Protein AF-A0A6B3CQC7-F1 (afdb_monomer)

Structure (mmCIF, N/CA/C/O backbone):
data_AF-A0A6B3CQC7-F1
#
_entry.id   AF-A0A6B3CQC7-F1
#
loop_
_atom_site.group_PDB
_atom_site.id
_atom_site.type_symbol
_atom_site.label_atom_id
_atom_site.label_alt_id
_atom_site.label_comp_id
_atom_site.label_asym_id
_atom_site.label_entity_id
_atom_site.label_seq_id
_atom_site.pdbx_PDB_ins_code
_atom_site.Cartn_x
_atom_site.Cartn_y
_atom_site.Cartn_z
_atom_site.occupancy
_atom_site.B_iso_or_equiv
_atom_site.auth_seq_id
_atom_site.auth_comp_id
_atom_site.auth_asym_id
_atom_site.auth_atom_id
_atom_site.pdbx_PDB_model_num
ATOM 1 N N . TYR A 1 1 ? -9.882 12.020 16.903 1.00 83.44 1 TYR A N 1
ATOM 2 C CA . TYR A 1 1 ? -8.750 12.127 15.953 1.00 83.44 1 TYR A CA 1
ATOM 3 C C . TYR A 1 1 ? -8.043 10.798 15.680 1.00 83.44 1 TYR A C 1
ATOM 5 O O . TYR A 1 1 ? -7.490 10.661 14.599 1.00 83.44 1 TYR A O 1
ATOM 13 N N . GLU A 1 2 ? -8.058 9.819 16.590 1.00 93.38 2 GLU A N 1
ATOM 14 C CA . GLU A 1 2 ? -7.352 8.532 16.411 1.00 93.38 2 GLU A CA 1
ATOM 15 C C . GLU A 1 2 ? -7.831 7.731 15.195 1.00 93.38 2 GLU A C 1
ATOM 17 O O . GLU A 1 2 ? -7.010 7.290 14.398 1.00 93.38 2 GLU A O 1
ATOM 22 N N . LEU A 1 3 ? -9.149 7.624 14.988 1.00 96.12 3 LEU A N 1
ATOM 23 C CA . LEU A 1 3 ? -9.691 6.929 13.817 1.00 96.12 3 LEU A CA 1
ATOM 24 C C . LEU A 1 3 ? -9.252 7.587 12.503 1.00 96.12 3 LEU A C 1
ATOM 26 O O . LEU A 1 3 ? -8.833 6.896 11.585 1.00 96.12 3 LEU A O 1
ATOM 30 N N . TRP A 1 4 ? -9.253 8.923 12.435 1.00 95.81 4 TRP A N 1
ATOM 31 C CA . TRP A 1 4 ? -8.723 9.645 11.275 1.00 95.81 4 TRP A CA 1
ATOM 32 C C . TRP A 1 4 ? -7.237 9.349 11.040 1.00 95.81 4 TRP A C 1
ATOM 34 O O . TRP A 1 4 ? -6.837 9.104 9.909 1.00 95.81 4 TRP A O 1
ATOM 44 N N . ASN A 1 5 ? -6.425 9.327 12.102 1.00 93.75 5 ASN A N 1
ATOM 45 C CA . ASN A 1 5 ? -4.998 9.001 12.025 1.00 93.75 5 ASN A CA 1
ATOM 46 C C . ASN A 1 5 ? -4.761 7.616 11.392 1.00 93.75 5 ASN A C 1
ATOM 48 O O . ASN A 1 5 ? -3.844 7.452 10.586 1.00 93.75 5 ASN A O 1
ATOM 52 N N . ALA A 1 6 ? -5.602 6.639 11.735 1.00 95.38 6 ALA A N 1
ATOM 53 C CA . ALA A 1 6 ? -5.528 5.282 11.208 1.00 95.38 6 ALA A CA 1
ATOM 54 C C . ALA A 1 6 ? -6.064 5.174 9.767 1.00 95.38 6 ALA A C 1
ATOM 56 O O . ALA A 1 6 ? -5.391 4.626 8.898 1.00 95.38 6 ALA A O 1
ATOM 57 N N . VAL A 1 7 ? -7.235 5.753 9.478 1.00 96.38 7 VAL A N 1
ATOM 58 C CA . VAL A 1 7 ? -7.852 5.739 8.136 1.00 96.38 7 VAL A CA 1
ATOM 59 C C . VAL A 1 7 ? -7.004 6.502 7.117 1.00 96.38 7 VAL A C 1
ATOM 61 O O . VAL A 1 7 ? -6.815 6.053 5.990 1.00 96.38 7 VAL A O 1
ATOM 64 N N . ASN A 1 8 ? -6.433 7.644 7.501 1.00 94.44 8 ASN A N 1
ATOM 65 C CA . ASN A 1 8 ? -5.569 8.413 6.610 1.00 94.44 8 ASN A CA 1
ATOM 66 C C . ASN A 1 8 ? -4.344 7.600 6.157 1.00 94.44 8 ASN A C 1
ATOM 68 O O . ASN A 1 8 ? -3.939 7.704 5.003 1.00 94.44 8 ASN A O 1
ATOM 72 N N . ARG A 1 9 ? -3.802 6.733 7.020 1.00 92.38 9 ARG A N 1
ATOM 73 C CA . ARG A 1 9 ? -2.684 5.849 6.669 1.00 92.38 9 ARG A CA 1
ATOM 74 C C . ARG A 1 9 ? -3.057 4.817 5.616 1.00 92.38 9 ARG A C 1
ATOM 76 O O . ARG A 1 9 ? -2.268 4.584 4.709 1.00 92.38 9 ARG A O 1
ATOM 83 N N . THR A 1 10 ? -4.240 4.220 5.693 1.00 94.12 10 THR A N 1
ATOM 84 C CA . THR A 1 10 ? -4.652 3.235 4.683 1.00 94.12 10 THR A CA 1
ATOM 85 C C . THR A 1 10 ? -4.869 3.895 3.324 1.00 94.12 10 THR A C 1
ATOM 87 O O . THR A 1 10 ? -4.447 3.349 2.305 1.00 94.12 10 THR A O 1
ATOM 90 N N . TRP A 1 11 ? -5.400 5.123 3.308 1.00 94.12 11 TRP A N 1
ATOM 91 C CA . TRP A 1 11 ? -5.458 5.953 2.102 1.00 94.12 11 TRP A CA 1
ATOM 92 C C . TRP A 1 11 ? -4.063 6.309 1.552 1.00 94.12 11 TRP A C 1
ATOM 94 O O . TRP A 1 11 ? -3.823 6.174 0.350 1.00 94.12 11 TRP A O 1
ATOM 104 N N . MET A 1 12 ? -3.124 6.719 2.413 1.00 92.62 12 MET A N 1
ATOM 105 C CA . MET A 1 12 ? -1.746 7.021 2.007 1.00 92.62 12 MET A CA 1
ATOM 106 C C . MET A 1 12 ? -1.049 5.796 1.407 1.00 92.62 12 MET A C 1
ATOM 108 O O . MET A 1 12 ? -0.445 5.914 0.345 1.00 92.62 12 MET A O 1
ATOM 112 N N . LEU A 1 13 ? -1.169 4.625 2.044 1.00 92.44 13 LEU A N 1
ATOM 113 C CA . LEU A 1 13 ? -0.640 3.367 1.512 1.00 92.44 13 LEU A CA 1
ATOM 114 C C . LEU A 1 13 ? -1.240 3.060 0.139 1.00 92.44 13 LEU A C 1
ATOM 116 O O . LEU A 1 13 ? -0.499 2.734 -0.780 1.00 92.44 13 LEU A O 1
ATOM 120 N N . GLY A 1 14 ? -2.551 3.252 -0.033 1.00 93.12 14 GLY A N 1
ATOM 121 C CA . GLY A 1 14 ? -3.199 3.092 -1.335 1.00 93.12 14 GLY A CA 1
ATOM 122 C C . GLY A 1 14 ? -2.627 4.017 -2.402 1.00 93.12 14 GLY A C 1
ATOM 123 O O . GLY A 1 14 ? -2.335 3.571 -3.506 1.00 93.12 14 GLY A O 1
ATOM 124 N N . THR A 1 15 ? -2.397 5.283 -2.062 1.00 92.12 15 THR A N 1
ATOM 125 C CA . THR A 1 15 ? -1.830 6.266 -2.997 1.00 92.12 15 THR A CA 1
ATOM 126 C C . THR A 1 15 ? -0.387 5.917 -3.365 1.00 92.12 15 THR A C 1
ATOM 128 O O . THR A 1 15 ? -0.031 5.899 -4.539 1.00 92.12 15 THR A O 1
ATOM 131 N N . MET A 1 16 ? 0.444 5.590 -2.372 1.00 90.06 16 MET A N 1
ATOM 132 C CA . MET A 1 16 ? 1.844 5.217 -2.586 1.00 90.06 16 MET A CA 1
ATOM 133 C C . MET A 1 16 ? 1.971 3.951 -3.440 1.00 90.06 16 MET A C 1
ATOM 135 O O . MET A 1 16 ? 2.754 3.927 -4.389 1.00 90.06 16 MET A O 1
ATOM 139 N N . SER A 1 17 ? 1.187 2.916 -3.132 1.00 90.81 17 SER A N 1
ATOM 140 C CA . SER A 1 17 ? 1.203 1.660 -3.880 1.00 90.81 17 SER A CA 1
ATOM 141 C C . SER A 1 17 ? 0.625 1.814 -5.287 1.00 90.81 17 SER A C 1
ATOM 143 O O . SER A 1 17 ? 1.197 1.270 -6.226 1.00 90.81 17 SER A O 1
ATOM 145 N N . GLY A 1 18 ? -0.440 2.602 -5.459 1.00 92.00 18 GLY A N 1
ATOM 146 C CA . GLY A 1 18 ? -0.989 2.92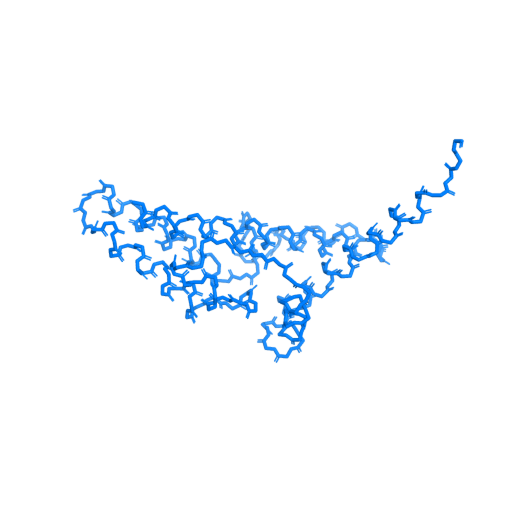0 -6.779 1.00 92.00 18 GLY A CA 1
ATOM 147 C C . GLY A 1 18 ? 0.029 3.620 -7.674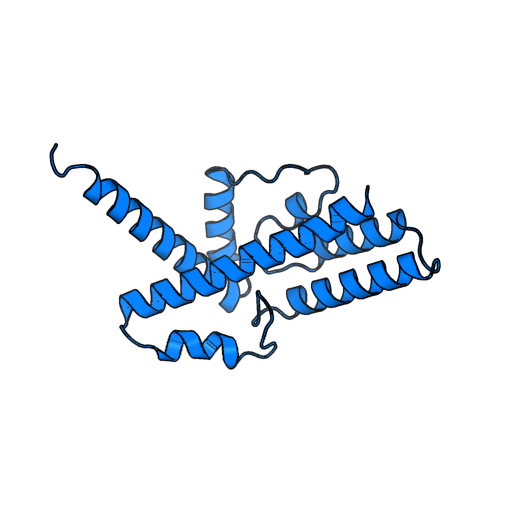 1.00 92.00 18 GLY A C 1
ATOM 148 O O . GLY A 1 18 ? 0.251 3.189 -8.804 1.00 92.00 18 GLY A O 1
ATOM 149 N N . ASN A 1 19 ? 0.719 4.635 -7.144 1.00 91.50 19 ASN A N 1
ATOM 150 C CA . ASN A 1 19 ? 1.780 5.325 -7.878 1.00 91.50 19 ASN A CA 1
ATOM 151 C C . ASN A 1 19 ? 2.894 4.355 -8.286 1.00 91.50 19 ASN A C 1
ATOM 153 O O . ASN A 1 19 ? 3.296 4.342 -9.441 1.00 91.50 19 ASN A O 1
ATOM 157 N N . MET A 1 20 ? 3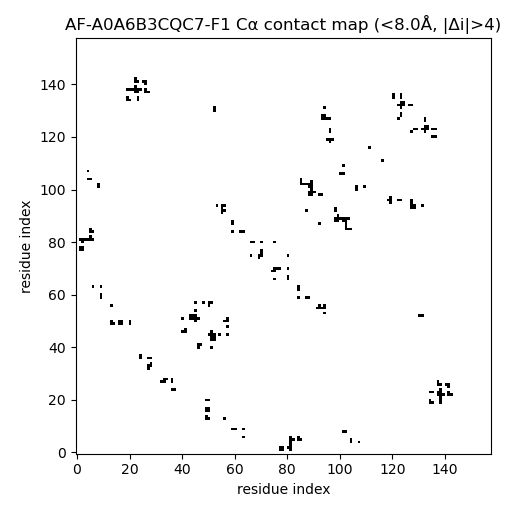.340 3.487 -7.375 1.00 90.62 20 MET A N 1
ATOM 158 C CA . MET A 1 20 ? 4.342 2.463 -7.683 1.00 90.62 20 MET A CA 1
ATOM 159 C C . MET A 1 20 ? 3.909 1.539 -8.831 1.00 90.62 20 MET A C 1
ATOM 161 O O . MET A 1 20 ? 4.724 1.227 -9.694 1.00 90.62 20 MET A O 1
ATOM 165 N N . MET A 1 21 ? 2.645 1.106 -8.865 1.00 92.38 21 MET A N 1
ATOM 166 C CA . MET A 1 21 ? 2.147 0.244 -9.943 1.00 92.38 21 MET A CA 1
ATOM 167 C C . MET A 1 21 ? 2.153 0.952 -11.302 1.00 92.38 21 MET A C 1
ATOM 169 O O . MET A 1 21 ? 2.494 0.335 -12.312 1.00 92.38 21 MET A O 1
ATOM 173 N N . VAL A 1 22 ? 1.807 2.241 -11.328 1.00 92.50 22 VAL A N 1
ATOM 174 C CA . VAL A 1 22 ? 1.836 3.054 -12.553 1.00 92.50 22 VAL A CA 1
ATOM 175 C C . VAL A 1 22 ? 3.272 3.302 -13.013 1.00 92.50 22 VAL A C 1
ATOM 177 O O . VAL A 1 22 ? 3.565 3.102 -14.189 1.00 92.50 22 VAL A O 1
ATOM 180 N N . GLU A 1 23 ? 4.174 3.669 -12.102 1.00 94.00 23 GLU A N 1
ATOM 181 C CA . GLU A 1 23 ? 5.593 3.901 -12.407 1.00 94.00 23 GLU A CA 1
ATOM 182 C C . GLU A 1 23 ? 6.289 2.631 -12.914 1.00 94.00 23 GLU A C 1
ATOM 184 O O . GLU A 1 23 ? 7.063 2.682 -13.868 1.00 94.00 23 GLU A O 1
ATOM 189 N N . ASP A 1 24 ? 5.979 1.464 -12.341 1.00 94.50 24 ASP A N 1
ATOM 190 C CA . ASP A 1 24 ? 6.452 0.186 -12.875 1.00 94.50 24 ASP A CA 1
ATOM 191 C C . ASP A 1 24 ? 5.934 -0.072 -14.297 1.00 94.50 24 ASP A C 1
ATOM 193 O O . ASP A 1 24 ? 6.711 -0.454 -15.173 1.00 94.50 24 ASP A O 1
ATOM 197 N N . ALA A 1 25 ? 4.630 0.099 -14.537 1.00 93.94 25 ALA A N 1
ATOM 198 C CA . ALA A 1 25 ? 4.055 -0.131 -15.858 1.00 93.94 25 ALA A CA 1
ATOM 199 C C . ALA A 1 25 ? 4.665 0.818 -16.895 1.00 93.94 25 ALA A C 1
ATOM 201 O O . ALA A 1 25 ? 5.025 0.383 -17.988 1.00 93.94 25 ALA A O 1
ATOM 202 N N . TYR A 1 26 ? 4.857 2.083 -16.521 1.00 94.56 26 TYR A N 1
ATOM 203 C CA . TYR A 1 26 ? 5.508 3.076 -17.360 1.00 94.56 26 TYR A CA 1
ATOM 204 C C . TYR A 1 26 ? 6.969 2.717 -17.654 1.00 94.56 26 TYR A C 1
ATOM 206 O O . TYR A 1 26 ? 7.373 2.751 -18.813 1.00 94.56 26 TYR A O 1
ATOM 214 N N . TYR A 1 27 ? 7.738 2.290 -16.647 1.00 95.56 27 TYR A N 1
ATOM 215 C CA . TYR A 1 27 ? 9.115 1.828 -16.840 1.00 95.56 27 TYR A CA 1
ATOM 216 C C . TYR A 1 27 ? 9.192 0.618 -17.785 1.00 95.56 27 TYR A C 1
ATOM 218 O O . TYR A 1 27 ? 9.977 0.603 -18.732 1.00 95.56 27 TYR A O 1
ATOM 226 N N . ARG A 1 28 ? 8.343 -0.398 -17.585 1.00 95.19 28 ARG A N 1
ATOM 227 C CA . ARG A 1 28 ? 8.305 -1.571 -18.476 1.00 95.19 28 ARG A CA 1
ATOM 228 C C . ARG A 1 28 ? 7.915 -1.181 -19.901 1.00 95.19 28 ARG A C 1
ATOM 230 O O . ARG A 1 28 ? 8.506 -1.693 -20.852 1.00 95.19 28 ARG A O 1
ATOM 237 N N . PHE A 1 29 ? 6.969 -0.256 -20.056 1.00 95.56 29 PHE A N 1
ATOM 238 C CA . PHE A 1 29 ? 6.596 0.284 -21.359 1.00 95.56 29 PHE A CA 1
ATOM 239 C C . PHE A 1 29 ? 7.758 1.037 -22.015 1.00 95.56 29 PHE A C 1
ATOM 241 O O . PHE A 1 29 ? 8.023 0.811 -23.191 1.00 95.56 29 PHE A O 1
ATOM 248 N N . SER A 1 30 ? 8.495 1.881 -21.285 1.00 93.88 30 SER A N 1
ATOM 249 C CA . SER A 1 30 ? 9.623 2.624 -21.864 1.00 93.88 30 SER A CA 1
ATOM 250 C C . SER A 1 30 ? 10.754 1.715 -22.347 1.00 93.88 30 SER A C 1
ATOM 252 O O . SER A 1 30 ? 11.405 2.036 -23.336 1.00 93.88 30 SER A O 1
ATOM 254 N N . GLU A 1 31 ? 10.959 0.571 -21.688 1.00 94.69 31 GLU A N 1
ATOM 255 C CA . GLU A 1 31 ? 11.993 -0.401 -22.067 1.00 94.69 31 GLU A CA 1
ATOM 256 C C . GLU A 1 31 ? 11.588 -1.283 -23.261 1.00 94.69 31 GLU A C 1
ATOM 258 O O . GLU A 1 31 ? 12.447 -1.746 -24.009 1.00 94.69 31 GLU A O 1
ATOM 263 N N . THR A 1 32 ? 10.290 -1.552 -23.440 1.00 95.62 32 THR A N 1
ATOM 264 C CA . THR A 1 32 ? 9.799 -2.571 -24.393 1.00 95.62 32 THR A CA 1
ATOM 265 C C . THR A 1 32 ? 8.974 -2.011 -25.550 1.00 95.62 32 THR A C 1
ATOM 267 O O . THR A 1 32 ? 8.900 -2.636 -26.606 1.00 95.62 32 THR A O 1
ATOM 270 N N . GLY A 1 33 ? 8.333 -0.857 -25.361 1.00 95.62 33 GLY A N 1
ATOM 271 C CA . GLY A 1 33 ? 7.303 -0.316 -26.248 1.00 95.62 33 GLY A CA 1
ATOM 272 C C . GLY A 1 33 ? 5.992 -1.114 -26.262 1.00 95.62 33 GLY A C 1
ATOM 273 O O . GLY A 1 33 ? 5.137 -0.831 -27.099 1.00 95.62 33 GLY A O 1
ATOM 274 N N . ASP A 1 34 ? 5.825 -2.106 -25.379 1.00 95.69 34 ASP A N 1
ATOM 275 C CA . ASP A 1 34 ? 4.678 -3.018 -25.384 1.00 95.69 34 ASP A CA 1
ATOM 276 C C . ASP A 1 34 ? 3.509 -2.469 -24.544 1.00 95.69 34 ASP A C 1
ATOM 278 O O . ASP A 1 34 ? 3.626 -2.390 -23.318 1.00 95.69 34 ASP A O 1
ATOM 282 N N . PRO A 1 35 ? 2.365 -2.100 -25.151 1.00 93.25 35 PRO A N 1
ATOM 283 C CA . PRO A 1 35 ? 1.217 -1.587 -24.410 1.00 93.25 35 PRO A CA 1
ATOM 284 C C . PRO A 1 35 ? 0.509 -2.647 -23.549 1.00 93.25 35 PRO A C 1
ATOM 286 O O . PRO A 1 35 ? -0.266 -2.270 -22.668 1.00 93.25 35 PRO A O 1
ATOM 289 N N . GLU A 1 36 ? 0.759 -3.949 -23.744 1.00 92.88 36 GLU A N 1
ATOM 290 C CA . GLU A 1 36 ? 0.127 -5.000 -22.929 1.00 92.88 36 GLU A CA 1
ATOM 291 C C . GLU A 1 36 ? 0.481 -4.878 -21.438 1.00 92.88 36 GLU A C 1
ATOM 293 O O . GLU A 1 36 ? -0.309 -5.288 -20.587 1.00 92.88 36 GLU A O 1
ATOM 298 N N . VAL A 1 37 ? 1.603 -4.233 -21.088 1.00 91.75 37 VAL A N 1
ATOM 299 C CA . VAL A 1 37 ? 2.030 -4.037 -19.689 1.00 91.75 37 VAL A CA 1
ATOM 300 C C . VAL A 1 37 ? 1.019 -3.264 -18.835 1.00 91.75 37 VAL A C 1
ATOM 302 O O . VAL A 1 37 ? 1.044 -3.399 -17.607 1.00 91.75 37 VAL A O 1
ATOM 305 N N . PHE A 1 38 ? 0.145 -2.463 -19.460 1.00 90.19 38 PHE A N 1
ATOM 306 C CA . PHE A 1 38 ? -0.933 -1.734 -18.786 1.00 90.19 38 PHE A CA 1
ATOM 307 C C . PHE A 1 38 ? -2.141 -2.631 -18.494 1.00 90.19 38 PHE A C 1
ATOM 309 O O . PHE A 1 38 ? -2.785 -2.473 -17.457 1.00 90.19 38 PHE A O 1
ATOM 316 N N . LEU A 1 39 ? -2.409 -3.618 -19.353 1.00 88.44 39 LEU A N 1
ATOM 317 C CA . LEU A 1 39 ? -3.514 -4.562 -19.170 1.00 88.44 39 LEU A CA 1
ATOM 318 C C . LEU A 1 39 ? -3.250 -5.551 -18.030 1.00 88.44 39 LEU A C 1
ATOM 320 O O . LEU A 1 39 ? -4.196 -6.090 -17.458 1.00 88.44 39 LEU A O 1
ATOM 324 N N . ASP A 1 40 ? -1.989 -5.758 -17.642 1.00 84.38 40 ASP A N 1
ATOM 325 C CA . ASP A 1 40 ? -1.632 -6.575 -16.474 1.00 84.38 40 ASP A CA 1
ATOM 326 C C . ASP A 1 40 ? -2.348 -6.117 -15.193 1.00 84.38 40 ASP A C 1
ATOM 328 O O . ASP A 1 40 ? -2.750 -6.947 -14.377 1.00 84.38 40 ASP A O 1
ATOM 332 N N . ALA A 1 41 ? -2.528 -4.802 -15.013 1.00 77.75 41 ALA A N 1
ATOM 333 C CA . ALA A 1 41 ? -3.210 -4.247 -13.843 1.00 77.75 41 ALA A CA 1
ATOM 334 C C . ALA A 1 41 ? -4.722 -4.531 -13.853 1.00 77.75 41 ALA A C 1
ATOM 336 O O . ALA A 1 41 ? -5.338 -4.634 -12.793 1.00 77.75 41 ALA A O 1
ATOM 337 N N . GLU A 1 42 ? -5.316 -4.689 -15.037 1.00 83.12 42 GLU A N 1
ATOM 338 C CA . GLU A 1 42 ? -6.734 -5.021 -15.210 1.00 83.12 42 GLU A CA 1
ATOM 339 C C . GLU A 1 42 ? -6.999 -6.527 -15.079 1.00 83.12 42 GLU A C 1
ATOM 341 O O . GLU A 1 42 ? -8.097 -6.936 -14.704 1.00 83.12 42 GLU A O 1
ATOM 346 N N . ARG A 1 43 ? -5.993 -7.359 -15.376 1.00 86.19 43 ARG A N 1
ATOM 347 C CA . ARG A 1 43 ? -6.086 -8.829 -15.376 1.00 86.19 43 ARG A CA 1
ATOM 348 C C . ARG A 1 43 ? -5.760 -9.476 -14.025 1.00 86.19 43 ARG A C 1
ATOM 350 O O . ARG A 1 43 ? -5.839 -10.699 -13.916 1.00 86.19 43 ARG A O 1
ATOM 357 N N . SER A 1 44 ? -5.364 -8.706 -13.013 1.00 80.94 44 SER A N 1
ATOM 358 C CA . SER A 1 44 ? -4.984 -9.268 -11.713 1.00 80.94 44 SER A CA 1
ATOM 359 C C . SER A 1 44 ? -6.202 -9.717 -10.885 1.00 80.94 44 SER A C 1
ATOM 361 O O . SER A 1 44 ? -7.353 -9.459 -11.233 1.00 80.94 44 SER A O 1
ATOM 363 N N . GLY A 1 45 ? -5.951 -10.382 -9.750 1.00 79.81 45 GLY A N 1
ATOM 364 C CA . GLY A 1 45 ? -7.008 -10.923 -8.885 1.00 79.81 45 GLY A CA 1
ATOM 365 C C . GLY A 1 45 ? -7.937 -9.881 -8.249 1.00 79.81 45 GLY A C 1
ATOM 366 O O . GLY A 1 45 ? -9.015 -10.241 -7.786 1.00 79.81 45 GLY A O 1
ATOM 367 N N . ASN A 1 46 ? -7.552 -8.600 -8.241 1.00 87.44 46 ASN A N 1
ATOM 368 C CA . ASN A 1 46 ? -8.278 -7.530 -7.554 1.00 87.44 46 ASN A CA 1
ATOM 369 C C . ASN A 1 46 ? -8.396 -6.260 -8.421 1.00 87.44 46 ASN A C 1
ATOM 371 O O . ASN A 1 46 ? -7.815 -5.223 -8.076 1.00 87.44 46 ASN A O 1
ATOM 375 N N . PRO A 1 47 ? -9.131 -6.309 -9.548 1.00 85.81 47 PRO A N 1
ATOM 376 C CA . PRO A 1 47 ? -9.250 -5.176 -10.461 1.00 85.81 47 PRO A CA 1
ATOM 377 C C . PRO A 1 47 ? -9.870 -3.956 -9.764 1.00 85.81 47 PRO A C 1
ATOM 379 O O . PRO A 1 47 ? -10.810 -4.073 -8.977 1.00 85.81 47 PRO A O 1
ATOM 382 N N . GLY A 1 48 ? -9.324 -2.771 -10.043 1.00 84.81 48 GLY A N 1
ATOM 383 C CA . GLY A 1 48 ? -9.732 -1.508 -9.413 1.00 84.81 48 GLY A CA 1
ATOM 384 C C . GLY A 1 48 ? -9.084 -1.222 -8.051 1.00 84.81 48 GLY A C 1
ATOM 385 O O . GLY A 1 48 ? -9.251 -0.124 -7.521 1.00 84.81 48 GLY A O 1
ATOM 386 N N . SER A 1 49 ? -8.316 -2.161 -7.489 1.00 90.38 49 SER A N 1
ATOM 387 C CA . SER A 1 49 ? -7.471 -1.896 -6.321 1.00 90.38 49 SER A CA 1
ATOM 388 C C . SER A 1 49 ? -6.227 -1.083 -6.718 1.00 90.38 49 SER A C 1
ATOM 390 O O . SER A 1 49 ? -5.587 -1.415 -7.715 1.00 90.38 49 SER A O 1
ATOM 392 N N . PRO A 1 50 ? -5.809 -0.078 -5.922 1.00 90.44 50 PRO A N 1
ATOM 393 C CA . PRO A 1 50 ? -4.511 0.583 -6.081 1.00 90.44 50 PRO A CA 1
ATOM 394 C C . PRO A 1 50 ? -3.310 -0.370 -6.049 1.00 90.44 50 PRO A C 1
ATOM 396 O O . PRO A 1 50 ? -2.282 -0.090 -6.656 1.00 90.44 50 PRO A O 1
ATOM 399 N N . LEU A 1 51 ? -3.430 -1.502 -5.352 1.00 91.69 51 LEU A N 1
ATOM 400 C CA . LEU A 1 51 ? -2.422 -2.557 -5.349 1.00 91.69 51 LEU A CA 1
ATOM 401 C C . LEU A 1 51 ? -3.096 -3.893 -5.663 1.00 91.69 51 LEU A C 1
ATOM 403 O O . LEU A 1 51 ? -3.454 -4.648 -4.755 1.00 91.69 51 LEU A O 1
ATOM 407 N N . PRO A 1 52 ? -3.327 -4.189 -6.948 1.00 89.69 52 PRO A N 1
ATOM 408 C CA . PRO A 1 52 ? -4.257 -5.237 -7.344 1.00 89.69 52 PRO A CA 1
ATOM 409 C C . PRO A 1 52 ? -3.613 -6.640 -7.297 1.00 89.69 52 PRO A C 1
ATOM 411 O O . PRO A 1 52 ? -4.287 -7.648 -7.503 1.00 89.69 52 PRO A O 1
ATOM 414 N N . ILE A 1 53 ? -2.319 -6.705 -6.963 1.00 90.19 53 ILE A N 1
ATOM 415 C CA . ILE A 1 53 ? -1.527 -7.923 -6.728 1.00 90.19 53 ILE A CA 1
ATOM 416 C C .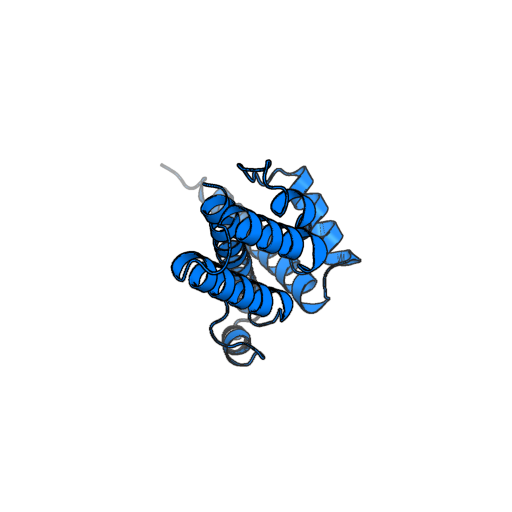 ILE A 1 53 ? -1.342 -8.258 -5.233 1.00 90.19 53 ILE A C 1
ATOM 418 O O . ILE A 1 53 ? -0.722 -9.266 -4.914 1.00 90.19 53 ILE A O 1
ATOM 422 N N . SER A 1 54 ? -1.862 -7.441 -4.302 1.00 91.94 54 SER A N 1
ATOM 423 C CA . SER A 1 54 ? -1.750 -7.699 -2.854 1.00 91.94 54 SER A CA 1
ATOM 424 C C . SER A 1 54 ? -3.104 -7.983 -2.206 1.00 91.94 54 SER A C 1
ATOM 426 O O . SER A 1 54 ? -3.935 -7.093 -2.012 1.00 91.94 54 SER A O 1
ATOM 428 N N . GLU A 1 55 ? -3.281 -9.227 -1.765 1.00 92.12 55 GLU A N 1
ATOM 429 C CA . GLU A 1 55 ? -4.421 -9.648 -0.942 1.00 92.12 55 GLU A CA 1
ATOM 430 C C . GLU A 1 55 ? -4.433 -8.972 0.438 1.00 92.12 55 GLU A C 1
ATOM 432 O O . GLU A 1 55 ? -5.496 -8.746 1.023 1.00 92.12 55 GLU A O 1
ATOM 437 N N . SER A 1 56 ? -3.257 -8.657 0.993 1.00 93.19 56 SER A N 1
ATOM 438 C CA . SER A 1 56 ? -3.153 -7.932 2.267 1.00 93.19 56 SER A CA 1
ATOM 439 C C . SER A 1 56 ? -3.710 -6.513 2.130 1.00 93.19 56 SER A C 1
ATOM 441 O O . SER A 1 56 ? -4.525 -6.076 2.946 1.00 93.19 56 SER A O 1
ATOM 443 N N . PHE A 1 57 ? -3.379 -5.816 1.038 1.00 94.38 57 PHE A N 1
ATOM 444 C CA . PHE A 1 57 ? -3.897 -4.475 0.778 1.00 94.38 57 PHE A CA 1
ATOM 445 C C . PHE A 1 57 ? -5.430 -4.451 0.659 1.00 94.38 57 PHE A C 1
ATOM 447 O O . PHE A 1 57 ? -6.101 -3.618 1.275 1.00 94.38 57 PHE A O 1
ATOM 454 N N . VAL A 1 58 ? -6.008 -5.394 -0.089 1.00 94.19 58 VAL A N 1
ATOM 455 C CA . VAL A 1 58 ? -7.466 -5.481 -0.274 1.00 94.19 58 VAL A CA 1
ATOM 456 C C . VAL A 1 58 ? -8.177 -5.770 1.048 1.00 94.19 58 VAL A C 1
ATOM 458 O O . VAL A 1 58 ? -9.181 -5.126 1.377 1.00 94.19 58 VAL A O 1
ATOM 461 N N . ARG A 1 59 ? -7.626 -6.680 1.859 1.00 95.62 59 ARG A N 1
ATOM 462 C CA . ARG A 1 59 ? -8.144 -6.973 3.201 1.00 95.62 59 ARG A CA 1
ATOM 463 C C . ARG A 1 59 ? -8.029 -5.775 4.145 1.00 95.62 59 ARG A C 1
ATOM 465 O O . ARG A 1 59 ? -8.994 -5.505 4.857 1.00 95.62 59 ARG A O 1
ATOM 472 N N . MET A 1 60 ? -6.934 -5.013 4.101 1.00 96.31 60 MET A N 1
ATOM 473 C CA . MET A 1 60 ? -6.778 -3.764 4.860 1.00 96.31 60 MET A CA 1
ATOM 474 C C . MET A 1 60 ? -7.877 -2.749 4.515 1.00 96.31 60 MET A C 1
ATOM 476 O O . MET A 1 60 ? -8.479 -2.152 5.413 1.00 96.31 60 MET A O 1
ATOM 480 N N . GLY A 1 61 ? -8.159 -2.560 3.221 1.00 95.88 61 GLY A N 1
ATOM 481 C CA . GLY A 1 61 ? -9.206 -1.651 2.752 1.00 95.88 61 GLY A CA 1
ATOM 482 C C . GLY A 1 61 ? -10.591 -2.061 3.254 1.00 95.88 61 GLY A C 1
ATOM 483 O O . GLY A 1 61 ? -11.322 -1.240 3.815 1.00 95.88 61 GLY A O 1
ATOM 484 N N . LYS A 1 62 ? -10.925 -3.352 3.134 1.00 96.75 62 LYS A N 1
ATOM 485 C CA . LYS A 1 62 ? -12.183 -3.912 3.645 1.00 96.75 62 LYS A CA 1
ATOM 486 C C . LYS A 1 62 ? -12.310 -3.760 5.164 1.00 96.75 62 LYS A C 1
ATOM 488 O O . LYS A 1 62 ? -13.327 -3.246 5.620 1.00 96.75 62 LYS A O 1
ATOM 493 N N . LEU A 1 63 ? -11.275 -4.137 5.918 1.00 98.25 63 LEU A N 1
ATOM 494 C CA . LEU A 1 63 ? -11.224 -4.004 7.377 1.00 98.25 63 LEU A CA 1
ATOM 495 C C . LEU A 1 63 ? -11.461 -2.556 7.816 1.00 98.25 63 LEU A C 1
ATOM 497 O O . LEU A 1 63 ? -12.257 -2.295 8.713 1.00 98.25 63 LEU A O 1
ATOM 501 N N . THR A 1 64 ? -10.774 -1.612 7.174 1.00 98.06 64 THR A N 1
ATOM 502 C CA . THR A 1 64 ? -10.889 -0.187 7.503 1.00 98.06 64 THR A CA 1
ATOM 503 C C . THR A 1 64 ? 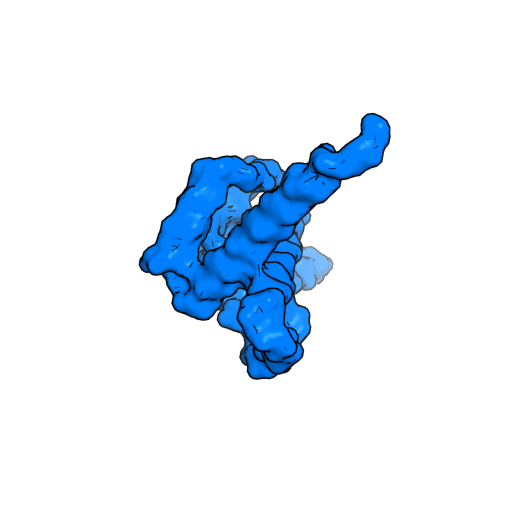-12.313 0.312 7.289 1.00 98.06 64 THR A C 1
ATOM 505 O O . THR A 1 64 ? -12.870 0.950 8.179 1.00 98.06 64 THR A O 1
ATOM 508 N N . ARG A 1 65 ? -12.919 -0.016 6.139 1.00 98.12 65 ARG A N 1
ATOM 509 C CA . ARG A 1 65 ? -14.307 0.350 5.829 1.00 98.12 65 ARG A CA 1
ATOM 510 C C . ARG A 1 65 ? -15.278 -0.210 6.870 1.00 98.12 65 ARG A C 1
ATOM 512 O O . ARG A 1 65 ? -16.069 0.545 7.421 1.00 98.12 65 ARG A O 1
ATOM 519 N N . GLU A 1 66 ? -15.180 -1.503 7.172 1.00 98.62 66 GLU A N 1
ATOM 520 C CA . GLU A 1 66 ? -16.069 -2.174 8.131 1.00 98.62 66 GLU A CA 1
ATOM 521 C C . GLU A 1 66 ? -15.940 -1.594 9.545 1.00 98.62 66 GLU A C 1
ATOM 523 O O . GLU A 1 66 ? -16.934 -1.443 10.251 1.00 98.62 66 GLU A O 1
ATOM 528 N N . LEU A 1 67 ? -14.730 -1.208 9.961 1.00 98.62 67 LEU A N 1
ATOM 529 C CA . LEU A 1 67 ? -14.515 -0.545 11.246 1.00 98.62 67 LEU A CA 1
ATOM 530 C C . LEU A 1 67 ? -15.085 0.878 11.275 1.00 98.62 67 LEU A C 1
ATOM 532 O O . LEU A 1 67 ? -15.625 1.283 12.303 1.00 98.62 67 LEU A O 1
ATOM 536 N N . CYS A 1 68 ? -15.002 1.628 10.174 1.00 98.50 68 CYS A N 1
ATOM 537 C CA . CYS A 1 68 ? -15.656 2.932 10.066 1.00 98.50 68 CYS A CA 1
ATOM 538 C C . CYS A 1 68 ? -17.183 2.808 10.164 1.00 98.50 68 CYS A C 1
ATOM 540 O O . CYS A 1 68 ? -17.791 3.525 10.955 1.00 98.50 68 CYS A O 1
ATOM 542 N N . GLU A 1 69 ? -17.781 1.865 9.432 1.00 98.69 69 GLU A N 1
ATOM 543 C CA . GLU A 1 69 ? -19.223 1.578 9.479 1.00 98.69 69 GLU A CA 1
ATOM 544 C C . GLU A 1 69 ? -19.663 1.146 10.892 1.00 98.69 69 GLU A C 1
ATOM 546 O O . GLU A 1 69 ? -20.683 1.605 11.404 1.00 98.69 69 GLU A O 1
ATOM 551 N N . ALA A 1 70 ? -18.868 0.312 11.571 1.00 98.56 70 ALA A N 1
ATOM 552 C CA . ALA A 1 70 ? -19.154 -0.134 12.934 1.00 98.56 70 ALA A CA 1
ATOM 553 C C . ALA A 1 70 ? -19.103 1.006 13.967 1.00 98.56 70 ALA A C 1
ATOM 555 O O . ALA A 1 70 ? -19.901 1.014 14.912 1.00 98.56 70 ALA A O 1
ATOM 556 N N . VAL A 1 71 ? -18.182 1.959 13.790 1.00 98.50 71 VAL A N 1
ATOM 557 C CA . VAL A 1 71 ? -18.093 3.176 14.609 1.00 98.50 71 VAL A CA 1
ATOM 558 C C . VAL A 1 71 ? -19.285 4.094 14.349 1.00 98.50 71 VAL A C 1
ATOM 560 O O . VAL A 1 71 ? -19.882 4.588 15.301 1.00 98.50 71 VAL A O 1
ATOM 563 N N . GLU A 1 72 ? -19.670 4.289 13.087 1.00 98.25 72 GLU A N 1
ATOM 564 C CA . GLU A 1 72 ? -20.851 5.082 12.720 1.00 98.25 72 GLU A CA 1
ATOM 565 C C . GLU A 1 72 ? -22.141 4.486 13.303 1.00 98.25 72 GLU A C 1
ATOM 567 O O . GLU A 1 72 ? -22.986 5.213 13.823 1.00 98.25 72 GLU A O 1
ATOM 572 N N . ALA A 1 73 ? -22.252 3.155 13.319 1.00 98.44 73 ALA A N 1
ATOM 573 C CA . ALA A 1 73 ? -23.354 2.437 13.954 1.00 98.44 73 ALA A CA 1
ATOM 574 C C . ALA A 1 73 ? -23.307 2.437 15.499 1.00 98.44 73 ALA A C 1
ATOM 576 O O . ALA A 1 73 ? -24.217 1.907 16.135 1.00 98.44 73 ALA A O 1
ATOM 577 N N . GLY A 1 74 ? -22.250 2.975 16.120 1.00 98.25 74 GLY A N 1
ATOM 578 C CA . GLY A 1 74 ? -22.071 2.986 17.578 1.00 98.25 74 GLY A CA 1
ATOM 579 C C . GLY A 1 74 ? -21.787 1.610 18.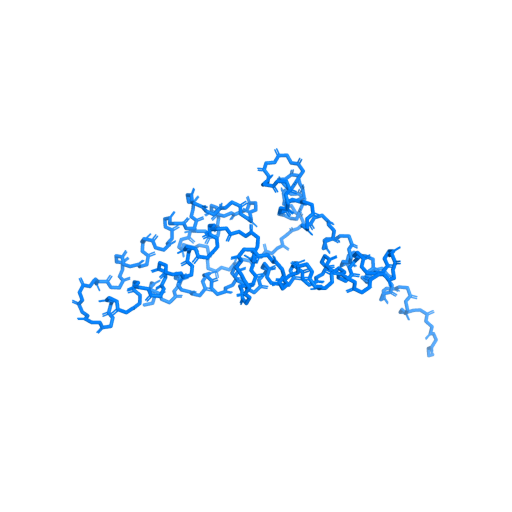193 1.00 98.25 74 GLY A C 1
ATOM 580 O O . GLY A 1 74 ? -21.954 1.422 19.395 1.00 98.25 74 GLY A O 1
ATOM 581 N N . THR A 1 75 ? -21.378 0.630 17.382 1.00 98.50 75 THR A N 1
ATOM 582 C CA . THR A 1 75 ? -21.103 -0.750 17.832 1.00 98.50 75 THR A CA 1
ATOM 583 C C . THR A 1 75 ? -19.647 -0.973 18.243 1.00 98.50 75 THR A C 1
ATOM 585 O O . THR A 1 75 ? -19.336 -1.949 18.928 1.00 98.50 75 THR A O 1
ATOM 588 N N . VAL A 1 76 ? -18.747 -0.074 17.835 1.00 98.50 76 VAL A N 1
ATOM 589 C CA . VAL A 1 76 ? -17.319 -0.093 18.165 1.00 98.50 76 VAL 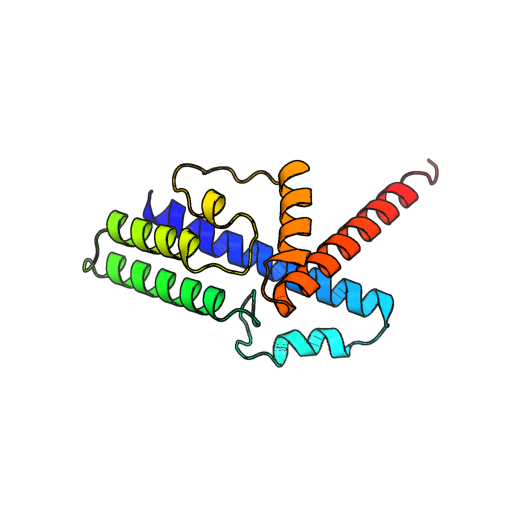A CA 1
ATOM 590 C C . VAL A 1 76 ? -16.870 1.321 18.523 1.00 98.50 76 VAL A C 1
ATOM 592 O O . VAL A 1 76 ? -17.206 2.279 17.835 1.00 98.50 76 VAL A O 1
ATOM 595 N N . GLU A 1 77 ? -16.066 1.450 19.576 1.00 98.31 77 GLU A N 1
ATOM 596 C CA . GLU A 1 77 ? -15.461 2.730 19.949 1.00 98.31 77 GLU A CA 1
ATOM 597 C C . GLU A 1 77 ? -14.386 3.168 18.932 1.00 98.31 77 GLU A C 1
ATOM 599 O O . GLU A 1 77 ? -13.552 2.344 18.531 1.00 98.31 77 GLU A O 1
ATOM 604 N N . PRO A 1 78 ? -14.308 4.463 18.557 1.00 98.06 78 PRO A N 1
ATOM 605 C CA . PRO A 1 78 ? -13.346 4.955 17.566 1.00 98.06 78 PRO A CA 1
ATOM 606 C C . PRO A 1 78 ? -11.882 4.596 17.860 1.00 98.06 78 PRO A C 1
ATOM 608 O O . PRO A 1 78 ? -11.128 4.286 16.937 1.00 98.06 78 PRO A O 1
ATOM 611 N N . GLY A 1 79 ? -11.471 4.624 19.132 1.00 97.88 79 GLY A N 1
ATOM 612 C CA . GLY A 1 79 ? -10.104 4.278 19.541 1.00 97.88 79 GLY A CA 1
ATOM 613 C C . GLY A 1 79 ? -9.788 2.790 19.360 1.00 97.88 79 GLY A C 1
ATOM 614 O O . GLY A 1 79 ? -8.701 2.430 18.910 1.00 97.88 79 GLY A O 1
ATOM 615 N N . ALA A 1 80 ? -10.764 1.912 19.613 1.00 98.19 80 ALA A N 1
ATOM 616 C CA . ALA A 1 80 ? -10.613 0.475 19.390 1.00 98.19 80 ALA A CA 1
ATOM 617 C C . ALA A 1 80 ? -10.529 0.142 17.892 1.00 98.19 80 ALA A C 1
ATOM 619 O O . ALA A 1 80 ? -9.716 -0.690 17.485 1.00 98.19 80 ALA A O 1
ATOM 620 N N . ALA A 1 81 ? -11.324 0.823 17.062 1.00 98.44 81 ALA A N 1
ATOM 621 C CA . ALA A 1 81 ? -11.230 0.721 15.609 1.00 98.44 81 ALA A CA 1
ATOM 622 C C . ALA A 1 81 ? -9.856 1.184 15.093 1.00 98.44 81 ALA A C 1
ATOM 624 O O . ALA A 1 81 ? -9.210 0.464 14.331 1.00 98.44 81 ALA A O 1
ATOM 625 N N . ALA A 1 82 ? -9.369 2.339 15.559 1.00 97.69 82 ALA A N 1
ATOM 626 C CA . ALA A 1 82 ? -8.043 2.846 15.208 1.00 97.69 82 ALA A CA 1
ATOM 627 C C . ALA A 1 82 ? -6.925 1.854 15.564 1.00 97.69 82 ALA A C 1
ATOM 629 O O . ALA A 1 82 ? -6.071 1.570 14.724 1.00 97.69 82 ALA A O 1
ATOM 630 N N . ALA A 1 83 ? -6.948 1.299 16.780 1.00 96.50 83 ALA A N 1
ATOM 631 C CA . ALA A 1 83 ? -5.951 0.333 17.234 1.00 96.50 83 ALA A CA 1
ATOM 632 C C . ALA A 1 83 ? -5.896 -0.911 16.332 1.00 96.50 83 ALA A C 1
ATOM 634 O O . ALA A 1 83 ? -4.807 -1.334 15.952 1.00 96.50 83 ALA A O 1
ATOM 635 N N . ARG A 1 84 ? -7.055 -1.443 15.918 1.00 97.44 84 ARG A N 1
ATOM 636 C CA . ARG A 1 84 ? -7.129 -2.597 15.004 1.00 97.44 84 ARG A CA 1
ATOM 637 C C . ARG A 1 84 ? -6.551 -2.299 13.622 1.00 97.44 84 ARG A C 1
ATOM 639 O O . ARG A 1 84 ? -5.856 -3.141 13.064 1.00 97.44 84 ARG A O 1
ATOM 646 N N . ILE A 1 85 ? -6.813 -1.112 13.072 1.00 96.94 85 ILE A N 1
ATOM 647 C CA . ILE A 1 85 ? -6.240 -0.699 11.779 1.00 96.94 85 ILE A CA 1
ATOM 648 C C . ILE A 1 85 ? -4.715 -0.587 11.891 1.00 96.94 85 ILE A C 1
ATOM 650 O O . ILE A 1 85 ? -3.997 -1.111 11.044 1.00 96.94 85 ILE A O 1
ATOM 654 N N . HIS A 1 86 ? -4.212 0.060 12.945 1.00 94.88 86 HIS A N 1
ATOM 655 C CA . HIS A 1 86 ? -2.774 0.184 13.182 1.00 94.88 86 HIS A CA 1
ATOM 656 C C . HIS A 1 86 ? -2.096 -1.176 13.361 1.00 94.88 86 HIS A C 1
ATOM 658 O O . HIS A 1 86 ? -1.051 -1.416 12.762 1.00 94.88 86 HIS A O 1
ATOM 664 N N . GLU A 1 87 ? -2.702 -2.078 14.131 1.00 94.50 87 GLU A N 1
ATOM 665 C CA . GLU A 1 87 ? -2.203 -3.440 14.312 1.00 94.50 87 GLU A CA 1
ATOM 666 C C . GLU A 1 87 ? -2.131 -4.200 12.983 1.00 94.50 87 GLU A C 1
ATOM 668 O O . GLU A 1 87 ? -1.108 -4.823 12.699 1.00 94.50 87 GLU A O 1
ATOM 673 N N . TYR A 1 88 ? -3.165 -4.092 12.141 1.00 95.50 88 TYR A N 1
ATOM 674 C CA . TYR A 1 88 ? -3.156 -4.696 10.808 1.00 95.50 88 TYR A CA 1
ATOM 675 C C . TYR A 1 88 ? -2.001 -4.158 9.958 1.00 95.50 88 TYR A C 1
ATOM 677 O O . TYR A 1 88 ? -1.257 -4.934 9.363 1.00 95.50 88 TYR A O 1
ATOM 685 N N . ILE A 1 89 ? -1.803 -2.834 9.947 1.00 94.00 89 ILE A N 1
ATOM 686 C CA . ILE A 1 89 ? -0.695 -2.206 9.214 1.00 94.00 89 ILE A CA 1
ATOM 687 C C . ILE A 1 89 ? 0.660 -2.727 9.707 1.00 94.00 89 ILE A C 1
ATOM 689 O O . ILE A 1 89 ? 1.546 -2.957 8.897 1.00 94.00 89 ILE A O 1
ATOM 693 N N . GLN A 1 90 ? 0.840 -2.931 11.012 1.00 91.06 90 GLN A N 1
ATOM 694 C CA . GLN A 1 90 ? 2.124 -3.388 11.553 1.00 91.06 90 GLN A CA 1
ATOM 695 C C . GLN A 1 90 ? 2.409 -4.867 11.285 1.00 91.06 90 GLN A C 1
ATOM 697 O O . GLN A 1 90 ? 3.571 -5.238 11.137 1.00 91.06 90 GLN A O 1
ATOM 702 N N . LYS A 1 91 ? 1.377 -5.716 11.303 1.00 90.62 91 LYS A N 1
ATOM 703 C CA . LYS A 1 91 ? 1.553 -7.175 11.338 1.00 90.62 91 LYS A CA 1
ATOM 704 C C . LYS A 1 91 ? 1.288 -7.864 10.009 1.00 90.62 91 LYS A C 1
ATOM 706 O O . LYS A 1 91 ? 1.915 -8.878 9.729 1.00 90.62 91 LYS A O 1
ATOM 711 N N . GLU A 1 92 ? 0.353 -7.340 9.225 1.00 92.56 92 GLU A N 1
ATOM 712 C CA . GLU A 1 92 ? -0.199 -8.049 8.067 1.00 92.56 92 GLU A CA 1
ATOM 713 C C . GLU A 1 92 ? 0.234 -7.429 6.734 1.00 92.56 92 GLU A C 1
ATOM 715 O O . GLU A 1 92 ? 0.136 -8.078 5.692 1.00 92.56 92 GLU A O 1
ATOM 720 N N . VAL A 1 93 ? 0.693 -6.174 6.730 1.00 92.31 93 VAL A N 1
ATOM 721 C CA . VAL A 1 93 ? 1.143 -5.498 5.507 1.00 92.31 93 VAL A CA 1
ATOM 722 C C . VAL A 1 93 ? 2.504 -6.039 5.076 1.00 92.31 93 VAL A C 1
ATOM 724 O O . VAL A 1 93 ? 3.497 -5.912 5.785 1.00 92.31 93 VAL A O 1
ATOM 727 N N . ASP A 1 94 ? 2.543 -6.578 3.861 1.00 89.94 94 ASP A N 1
ATOM 728 C CA . ASP A 1 94 ? 3.709 -7.202 3.230 1.00 89.94 94 ASP A CA 1
ATOM 729 C C . ASP A 1 94 ? 4.189 -6.448 1.980 1.00 89.94 94 ASP A C 1
ATOM 731 O O . ASP A 1 94 ? 5.058 -6.920 1.252 1.00 89.94 94 ASP A O 1
ATOM 735 N N . PHE A 1 95 ? 3.624 -5.268 1.718 1.00 90.44 95 PHE A N 1
ATOM 736 C CA . PHE A 1 95 ? 3.841 -4.512 0.485 1.00 90.44 95 PHE A CA 1
ATOM 737 C C . PHE A 1 95 ? 4.613 -3.197 0.669 1.00 90.44 95 PHE A C 1
ATOM 739 O O . PHE A 1 95 ? 4.705 -2.392 -0.259 1.00 90.44 95 PHE A O 1
ATOM 746 N N . ILE A 1 96 ? 5.172 -2.958 1.858 1.00 86.94 96 ILE A N 1
ATOM 747 C CA . ILE A 1 96 ? 6.046 -1.814 2.134 1.00 86.94 96 ILE A CA 1
ATOM 748 C C . ILE A 1 96 ? 7.087 -2.168 3.204 1.00 86.94 96 ILE A C 1
ATOM 750 O O . ILE A 1 96 ? 6.754 -2.696 4.260 1.00 86.94 96 ILE A O 1
ATOM 754 N N . ALA A 1 97 ? 8.347 -1.807 2.961 1.00 81.44 97 ALA A N 1
ATOM 755 C CA . ALA A 1 97 ? 9.487 -2.124 3.831 1.00 81.44 97 ALA A CA 1
ATOM 756 C C . ALA A 1 97 ? 9.421 -1.543 5.255 1.00 81.44 97 ALA A C 1
ATOM 758 O O . ALA A 1 97 ? 10.092 -2.031 6.157 1.00 81.44 97 ALA A O 1
ATOM 759 N N . HIS A 1 98 ? 8.644 -0.474 5.449 1.00 73.94 98 HIS A N 1
ATOM 760 C CA . HIS A 1 98 ? 8.588 0.307 6.695 1.00 73.94 98 HIS A CA 1
ATOM 761 C C . HIS A 1 98 ? 7.198 0.261 7.335 1.00 73.94 98 HIS A C 1
ATOM 763 O O . HIS A 1 98 ? 6.757 1.243 7.940 1.00 73.94 98 HIS A O 1
ATOM 769 N N . ALA A 1 99 ? 6.472 -0.842 7.130 1.00 63.41 99 ALA A N 1
ATOM 770 C CA . ALA A 1 99 ? 5.106 -1.012 7.617 1.00 63.41 99 ALA A CA 1
ATOM 771 C C . ALA A 1 99 ? 5.005 -0.837 9.141 1.00 63.41 99 ALA A C 1
ATOM 773 O O . ALA A 1 99 ? 4.051 -0.232 9.623 1.00 63.41 99 ALA A O 1
ATOM 774 N N . ASP A 1 100 ? 6.028 -1.252 9.890 1.00 63.09 100 ASP A N 1
ATOM 775 C CA . ASP A 1 100 ? 6.137 -1.051 11.335 1.00 63.09 100 ASP A CA 1
ATOM 776 C C . ASP A 1 100 ? 6.092 0.443 11.692 1.00 63.09 100 ASP A C 1
ATOM 778 O O . ASP A 1 100 ? 5.176 0.887 12.382 1.00 63.09 100 ASP A O 1
ATOM 782 N N . LYS A 1 101 ? 6.998 1.257 11.135 1.00 80.62 101 LYS A N 1
ATOM 783 C CA . LYS A 1 101 ? 7.073 2.702 11.386 1.00 80.62 101 LYS A CA 1
ATOM 784 C C . LYS A 1 101 ? 5.852 3.428 10.843 1.00 80.62 101 LYS A C 1
ATOM 786 O O . LYS A 1 101 ? 5.475 4.459 11.395 1.00 80.62 101 LYS A O 1
ATOM 791 N N . PHE A 1 102 ? 5.243 2.934 9.771 1.00 82.12 102 PHE A N 1
ATOM 792 C CA . PHE A 1 102 ? 4.011 3.495 9.222 1.00 82.12 102 PHE A CA 1
ATOM 793 C C . PHE A 1 102 ? 2.800 3.178 10.110 1.00 82.12 102 PHE A C 1
ATOM 795 O O . PHE A 1 102 ? 1.933 4.026 10.323 1.00 82.12 102 PHE A O 1
ATOM 802 N N . GLY A 1 103 ? 2.769 1.978 10.684 1.00 79.75 103 GLY A N 1
ATOM 803 C CA . GLY A 1 103 ? 1.731 1.494 11.580 1.00 79.75 103 GLY A CA 1
ATOM 804 C C . GLY A 1 103 ? 1.800 2.075 12.992 1.00 79.75 103 GLY A C 1
ATOM 805 O O . GLY A 1 103 ? 0.821 1.950 13.723 1.00 79.75 103 GLY A O 1
ATOM 806 N N . LEU A 1 104 ? 2.891 2.744 13.382 1.00 85.81 104 LEU A N 1
ATOM 807 C CA . LEU A 1 104 ? 3.001 3.461 14.658 1.00 85.81 104 LEU A CA 1
ATOM 808 C C . LEU A 1 104 ? 2.078 4.702 14.694 1.00 85.81 104 LEU A C 1
ATOM 810 O O . LEU A 1 104 ? 2.247 5.618 13.873 1.00 85.81 104 LEU A O 1
ATOM 814 N N . PRO A 1 105 ? 1.117 4.791 15.637 1.00 85.50 105 PRO A N 1
ATOM 815 C CA . PRO A 1 105 ? 0.212 5.940 15.758 1.00 85.50 105 PRO A CA 1
ATOM 816 C C . PRO A 1 105 ? 0.923 7.290 15.943 1.00 85.50 105 PRO A C 1
ATOM 818 O O . PRO A 1 105 ? 0.444 8.322 15.457 1.00 85.50 105 PRO A O 1
ATOM 821 N N . GLU A 1 106 ? 2.067 7.286 16.621 1.00 88.62 106 GLU A N 1
ATOM 822 C CA . GLU A 1 106 ? 2.908 8.442 16.928 1.00 88.62 106 GLU A CA 1
ATOM 823 C C . GLU A 1 106 ? 3.681 8.979 15.716 1.00 88.62 106 GLU A C 1
ATOM 825 O O . GLU A 1 106 ? 3.983 10.174 15.667 1.00 88.62 106 GLU A O 1
ATOM 830 N N . ASN A 1 107 ? 3.944 8.150 14.699 1.00 87.12 107 ASN A N 1
ATOM 831 C CA . ASN A 1 107 ? 4.645 8.579 13.491 1.00 87.12 107 ASN A CA 1
ATOM 832 C C . ASN A 1 107 ? 3.696 9.297 12.518 1.00 87.12 107 ASN A C 1
ATOM 834 O O . ASN A 1 107 ? 3.260 8.740 11.514 1.00 87.12 107 ASN A O 1
ATOM 838 N N . ARG A 1 108 ? 3.331 10.540 12.840 1.00 83.12 108 ARG A N 1
ATOM 839 C CA . ARG A 1 108 ? 2.346 11.328 12.074 1.00 83.12 108 ARG A CA 1
ATOM 840 C C . ARG A 1 108 ? 2.895 11.955 10.791 1.00 83.12 108 ARG A C 1
ATOM 842 O O . ARG A 1 108 ? 2.105 12.351 9.942 1.00 83.12 108 ARG A O 1
ATOM 849 N N . CYS A 1 109 ? 4.216 12.053 10.653 1.00 82.19 109 CYS A N 1
ATOM 850 C CA . CYS A 1 109 ? 4.872 12.672 9.503 1.00 82.19 109 CYS A CA 1
ATOM 851 C C . CYS A 1 109 ? 5.848 11.681 8.870 1.00 82.19 109 CYS A C 1
ATOM 853 O O . CYS A 1 109 ? 6.983 11.519 9.328 1.00 82.19 109 CYS A O 1
ATOM 855 N N . PHE A 1 110 ? 5.409 11.024 7.800 1.00 78.25 110 PHE A N 1
ATOM 856 C CA . PHE A 1 110 ? 6.244 10.075 7.083 1.00 78.25 110 PHE A CA 1
ATOM 857 C C . PHE A 1 110 ? 7.123 10.794 6.053 1.00 78.25 110 PHE A C 1
ATOM 859 O O . PHE A 1 110 ? 6.660 11.201 4.992 1.00 78.25 110 PHE A O 1
ATOM 866 N N . ASN A 1 111 ? 8.409 10.936 6.377 1.00 80.38 111 ASN A N 1
ATOM 867 C CA . ASN A 1 111 ? 9.404 11.520 5.479 1.00 80.38 111 ASN A CA 1
ATOM 868 C C . ASN A 1 111 ? 10.210 10.419 4.788 1.00 80.38 111 ASN A C 1
ATOM 870 O O . ASN A 1 111 ? 10.828 9.592 5.465 1.00 80.38 111 ASN A O 1
ATOM 874 N N . MET A 1 112 ? 10.269 10.437 3.459 1.00 79.25 112 MET A N 1
ATOM 875 C CA . MET A 1 112 ? 11.126 9.523 2.709 1.00 79.25 112 MET A CA 1
ATOM 876 C C . MET A 1 112 ? 12.564 10.058 2.680 1.00 79.25 112 MET A C 1
ATOM 878 O O . MET A 1 112 ? 12.908 10.913 1.869 1.00 79.25 112 MET A O 1
ATOM 882 N N . THR A 1 113 ? 13.397 9.606 3.620 1.00 85.12 113 THR A N 1
ATOM 883 C CA . THR A 1 113 ? 14.829 9.946 3.676 1.00 85.12 113 THR A CA 1
ATOM 884 C C . THR A 1 113 ? 15.640 9.008 2.784 1.00 85.12 113 THR A C 1
ATOM 886 O O . THR A 1 113 ? 15.181 7.913 2.468 1.00 85.12 113 THR A O 1
ATOM 889 N N . ARG A 1 114 ? 16.875 9.391 2.425 1.00 82.75 114 ARG A N 1
ATOM 890 C CA . ARG A 1 114 ? 17.774 8.527 1.638 1.00 82.75 114 ARG A CA 1
ATOM 891 C C . ARG A 1 114 ? 17.983 7.159 2.294 1.00 82.75 114 ARG A C 1
ATOM 893 O O . ARG A 1 114 ? 17.794 6.145 1.645 1.00 82.75 114 ARG A O 1
ATOM 900 N N . GLU A 1 115 ? 18.245 7.149 3.597 1.00 86.06 115 GLU A N 1
ATOM 901 C CA . GLU A 1 115 ? 18.368 5.925 4.398 1.00 86.06 115 GLU A CA 1
ATOM 902 C C . GLU A 1 115 ? 17.123 5.024 4.291 1.00 86.06 115 GLU A C 1
ATOM 904 O O . GLU A 1 115 ? 17.235 3.811 4.148 1.00 86.06 115 GLU A O 1
ATOM 909 N N . ARG A 1 116 ? 15.917 5.610 4.311 1.00 84.31 116 ARG A N 1
ATOM 910 C CA . ARG A 1 116 ? 14.664 4.853 4.154 1.00 84.31 116 ARG A CA 1
ATOM 911 C C . ARG A 1 116 ? 14.475 4.328 2.735 1.00 84.31 116 ARG A 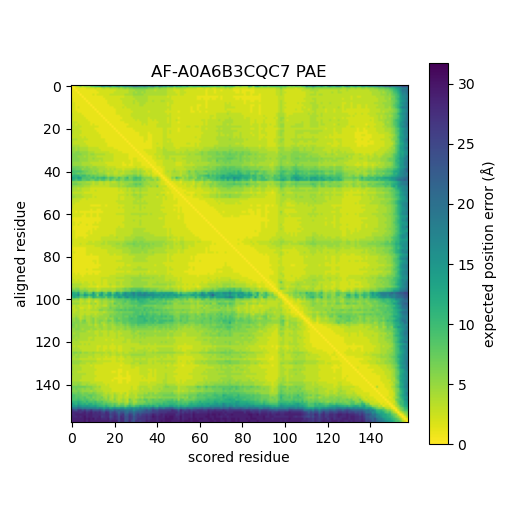C 1
ATOM 913 O O . ARG A 1 116 ? 13.903 3.251 2.587 1.00 84.31 116 ARG A O 1
ATOM 920 N N . MET A 1 117 ? 14.944 5.057 1.722 1.00 85.62 117 MET A N 1
ATOM 921 C CA . MET A 1 117 ? 14.941 4.586 0.334 1.00 85.62 117 MET A CA 1
ATOM 922 C C . MET A 1 117 ? 15.889 3.401 0.155 1.00 85.62 117 MET A C 1
ATOM 924 O O . MET A 1 117 ? 15.465 2.382 -0.377 1.00 85.62 117 MET A O 1
ATOM 928 N N . ASP A 1 118 ? 17.121 3.502 0.660 1.00 87.06 118 ASP A N 1
ATOM 929 C CA . ASP A 1 118 ? 18.117 2.430 0.558 1.00 87.06 118 ASP A CA 1
ATOM 930 C C . ASP A 1 118 ? 17.615 1.160 1.284 1.00 87.06 118 ASP A C 1
ATOM 932 O O . ASP A 1 118 ? 17.648 0.061 0.730 1.00 87.06 118 ASP A O 1
ATOM 936 N N . ALA A 1 119 ? 17.025 1.312 2.476 1.00 88.25 119 ALA A N 1
ATOM 937 C CA . ALA A 1 119 ? 16.392 0.205 3.200 1.00 88.25 119 ALA A CA 1
ATOM 938 C C . ALA A 1 119 ? 15.169 -0.382 2.467 1.00 88.25 119 ALA A C 1
ATOM 940 O O . ALA A 1 119 ? 14.936 -1.590 2.514 1.00 88.25 119 ALA A O 1
ATOM 941 N N . ALA A 1 120 ? 14.377 0.451 1.781 1.00 88.31 120 ALA A N 1
ATOM 942 C CA . ALA A 1 120 ? 13.252 -0.028 0.978 1.00 88.31 120 ALA A CA 1
ATOM 943 C C . ALA A 1 120 ? 13.724 -0.819 -0.249 1.00 88.31 120 ALA A C 1
ATOM 945 O O . ALA A 1 120 ? 13.105 -1.822 -0.609 1.00 88.31 120 ALA A O 1
ATOM 946 N N . GLU A 1 121 ? 14.833 -0.411 -0.866 1.00 89.62 121 GLU A N 1
ATOM 947 C CA . GLU A 1 121 ? 15.455 -1.148 -1.961 1.00 89.62 121 GLU A CA 1
ATOM 948 C C . GLU A 1 121 ? 15.990 -2.507 -1.488 1.00 89.62 121 GLU A C 1
ATOM 950 O O . GLU A 1 121 ? 15.708 -3.529 -2.118 1.00 89.62 121 GLU A O 1
ATOM 955 N N . GLU A 1 122 ? 16.710 -2.549 -0.364 1.00 92.06 122 GLU A N 1
ATOM 956 C CA . GLU A 1 122 ? 17.204 -3.802 0.216 1.00 92.06 122 GLU A CA 1
ATOM 957 C C . GLU A 1 122 ? 16.054 -4.761 0.545 1.00 92.06 122 GLU A C 1
ATOM 959 O O . GLU A 1 122 ? 16.082 -5.930 0.149 1.00 92.06 122 GLU A O 1
ATOM 964 N N . TRP A 1 123 ? 15.005 -4.264 1.203 1.00 93.56 123 TRP A N 1
ATOM 965 C CA . TRP A 1 123 ? 13.806 -5.047 1.500 1.00 93.56 123 TRP A CA 1
ATOM 966 C C . TRP A 1 123 ? 13.144 -5.591 0.228 1.00 93.56 123 TRP A C 1
ATOM 968 O O . TRP A 1 123 ? 12.815 -6.777 0.169 1.00 93.56 123 TRP A O 1
ATOM 978 N N . SER A 1 124 ? 13.030 -4.768 -0.820 1.00 93.69 124 SER A N 1
ATOM 979 C CA . SER A 1 124 ? 12.449 -5.171 -2.111 1.00 93.69 124 SER A CA 1
ATOM 980 C C . SER A 1 124 ? 13.195 -6.342 -2.750 1.00 93.69 124 SER A C 1
ATOM 982 O O . SER A 1 124 ? 12.594 -7.154 -3.448 1.00 93.69 124 SER A O 1
ATOM 984 N N . ARG A 1 125 ? 14.508 -6.447 -2.511 1.00 93.62 125 ARG A N 1
ATOM 985 C CA . ARG A 1 125 ? 15.361 -7.515 -3.052 1.00 93.62 125 ARG A CA 1
ATOM 986 C C . ARG A 1 125 ? 15.374 -8.779 -2.197 1.00 93.62 125 ARG A C 1
ATOM 988 O O . ARG A 1 125 ? 15.665 -9.847 -2.727 1.00 93.62 125 ARG A O 1
ATOM 995 N N . THR A 1 126 ? 15.140 -8.658 -0.891 1.00 93.75 126 THR A N 1
ATOM 996 C CA . THR A 1 126 ? 15.468 -9.720 0.079 1.00 93.75 126 THR A CA 1
ATOM 997 C C . THR A 1 126 ? 14.270 -10.287 0.830 1.00 93.75 126 THR A C 1
ATOM 999 O O . THR A 1 126 ? 14.322 -11.440 1.250 1.00 93.75 126 THR A O 1
ATOM 1002 N N . GLN A 1 127 ? 13.211 -9.500 1.024 1.00 92.75 127 GLN A N 1
ATOM 1003 C CA . GLN A 1 127 ? 12.119 -9.823 1.949 1.00 92.75 127 GLN A CA 1
ATOM 1004 C C . GLN A 1 127 ? 10.730 -9.641 1.339 1.00 92.75 127 GLN A C 1
ATOM 1006 O O . GLN A 1 127 ? 9.795 -10.325 1.751 1.00 92.75 127 GLN A O 1
ATOM 1011 N N . ALA A 1 128 ? 10.582 -8.729 0.378 1.00 93.31 128 ALA A N 1
ATOM 1012 C CA . ALA A 1 128 ? 9.304 -8.478 -0.268 1.00 93.31 128 ALA A CA 1
ATOM 1013 C C . ALA A 1 128 ? 8.763 -9.731 -0.977 1.00 93.31 128 ALA A C 1
ATOM 1015 O O . ALA A 1 128 ? 9.549 -10.507 -1.536 1.00 93.31 128 ALA A O 1
ATOM 1016 N N . PRO A 1 129 ? 7.429 -9.894 -1.061 1.00 93.56 129 PRO A N 1
ATOM 1017 C CA . PRO A 1 129 ? 6.833 -10.809 -2.023 1.00 93.56 129 PRO A CA 1
ATOM 1018 C C . PRO A 1 129 ? 7.438 -10.554 -3.415 1.00 93.56 129 PRO A C 1
ATOM 1020 O O . PRO A 1 129 ? 7.515 -9.388 -3.817 1.00 93.56 129 PRO A O 1
ATOM 1023 N N . PRO A 1 130 ? 7.867 -11.590 -4.166 1.00 92.00 130 PRO A N 1
ATOM 1024 C CA . PRO A 1 130 ? 8.657 -11.401 -5.387 1.00 92.00 130 PRO A CA 1
ATOM 1025 C C . PRO A 1 130 ? 8.019 -10.451 -6.405 1.00 92.00 130 PRO A C 1
ATOM 1027 O O . PRO A 1 130 ? 8.705 -9.627 -7.013 1.00 92.00 130 PRO A O 1
ATOM 1030 N N . GLU A 1 131 ? 6.695 -10.526 -6.557 1.00 90.12 131 GLU A N 1
ATOM 1031 C CA . GLU A 1 131 ? 5.953 -9.641 -7.452 1.00 90.12 131 GLU A CA 1
ATOM 1032 C C . GLU A 1 131 ? 5.994 -8.190 -6.968 1.00 90.12 131 GLU A C 1
ATOM 1034 O O . GLU A 1 131 ? 6.276 -7.302 -7.760 1.00 90.12 131 GLU A O 1
ATOM 1039 N N . ILE A 1 132 ? 5.820 -7.932 -5.671 1.00 92.81 132 ILE A N 1
ATOM 1040 C CA . ILE A 1 132 ? 5.901 -6.579 -5.105 1.00 92.81 132 ILE A CA 1
ATOM 1041 C C . ILE A 1 132 ? 7.318 -6.013 -5.225 1.00 92.81 132 ILE A C 1
ATOM 1043 O O . ILE A 1 132 ? 7.497 -4.897 -5.713 1.00 92.81 132 ILE A O 1
ATOM 1047 N N . GLY A 1 133 ? 8.327 -6.784 -4.810 1.00 93.88 133 GLY A N 1
ATOM 1048 C CA . GLY A 1 133 ? 9.723 -6.347 -4.823 1.00 93.88 133 GLY A CA 1
ATOM 1049 C C . GLY A 1 133 ? 10.203 -5.970 -6.224 1.00 93.88 133 GLY A C 1
ATOM 1050 O O . GLY A 1 133 ? 10.828 -4.926 -6.412 1.00 93.88 133 GLY A O 1
ATOM 1051 N N . THR A 1 134 ? 9.830 -6.764 -7.232 1.00 94.12 134 THR A N 1
ATOM 1052 C CA . THR A 1 134 ? 10.141 -6.463 -8.638 1.00 94.12 134 THR A CA 1
ATOM 1053 C C . THR A 1 134 ? 9.528 -5.133 -9.083 1.00 94.12 134 THR A C 1
ATOM 1055 O O . THR A 1 134 ? 10.224 -4.298 -9.661 1.00 94.12 134 THR A O 1
ATOM 1058 N N . ARG A 1 135 ? 8.245 -4.907 -8.772 1.00 92.88 135 ARG A N 1
ATOM 1059 C CA . ARG A 1 135 ? 7.520 -3.681 -9.149 1.00 92.88 135 ARG A CA 1
ATOM 1060 C C . ARG A 1 135 ? 8.103 -2.451 -8.455 1.00 92.88 135 ARG A C 1
ATOM 1062 O O . ARG A 1 135 ? 8.299 -1.423 -9.096 1.00 92.88 135 ARG A O 1
ATOM 1069 N N . MET A 1 136 ? 8.466 -2.569 -7.177 1.00 91.94 136 MET A N 1
ATOM 1070 C CA . MET A 1 136 ? 9.151 -1.504 -6.436 1.00 91.94 136 MET A CA 1
ATOM 1071 C C . MET A 1 136 ? 10.474 -1.096 -7.082 1.00 91.94 136 MET A C 1
ATOM 1073 O O . MET A 1 136 ? 10.734 0.094 -7.257 1.00 91.94 136 MET A O 1
ATOM 1077 N N . ILE A 1 137 ? 11.305 -2.071 -7.454 1.00 93.50 137 ILE A N 1
ATOM 1078 C CA . ILE A 1 137 ? 12.610 -1.810 -8.074 1.00 93.50 137 ILE A CA 1
ATOM 1079 C C . ILE A 1 137 ? 12.436 -1.125 -9.433 1.00 93.50 137 ILE A C 1
ATOM 1081 O O . ILE A 1 137 ? 13.153 -0.171 -9.734 1.00 93.50 137 ILE A O 1
ATOM 1085 N N . ASN A 1 138 ? 11.481 -1.585 -10.241 1.00 94.81 138 ASN A N 1
ATOM 1086 C CA . ASN A 1 138 ? 11.172 -0.985 -11.537 1.00 94.81 138 ASN A CA 1
ATOM 1087 C C . ASN A 1 138 ? 10.682 0.459 -11.395 1.00 94.81 138 ASN A C 1
ATOM 1089 O O . ASN A 1 138 ? 11.225 1.351 -12.043 1.00 94.81 138 ASN A O 1
ATOM 1093 N N . ALA A 1 139 ? 9.730 0.705 -10.493 1.00 92.94 139 ALA A N 1
ATOM 1094 C CA . ALA A 1 139 ? 9.234 2.047 -10.206 1.00 92.94 139 ALA A CA 1
ATOM 1095 C C . ALA A 1 139 ? 10.363 2.987 -9.746 1.00 92.94 139 ALA A C 1
ATOM 1097 O O . ALA A 1 139 ? 10.491 4.107 -10.239 1.00 92.94 139 ALA A O 1
ATOM 1098 N N . ALA A 1 140 ? 11.232 2.524 -8.840 1.00 89.88 140 ALA A N 1
ATOM 1099 C CA . ALA A 1 140 ? 12.374 3.305 -8.367 1.00 89.88 140 ALA A CA 1
ATOM 1100 C C . ALA A 1 140 ? 13.350 3.666 -9.501 1.00 89.88 140 ALA A C 1
ATOM 1102 O O . ALA A 1 140 ? 13.830 4.799 -9.562 1.00 89.88 140 ALA A O 1
ATOM 1103 N N . ARG A 1 141 ? 13.615 2.728 -10.420 1.00 91.12 141 ARG A N 1
ATOM 1104 C CA . ARG A 1 141 ? 14.444 2.969 -11.611 1.00 91.12 141 ARG A CA 1
ATOM 1105 C C . ARG A 1 141 ? 13.800 3.971 -12.564 1.00 91.12 141 ARG A C 1
ATOM 1107 O O . ARG A 1 141 ? 14.483 4.900 -12.984 1.00 91.12 141 ARG A O 1
ATOM 1114 N N . GLY A 1 142 ? 12.509 3.818 -12.859 1.00 89.25 142 GLY A N 1
ATOM 1115 C CA . GLY A 1 142 ? 11.760 4.741 -13.715 1.00 89.25 142 GLY A CA 1
ATOM 1116 C C . GLY A 1 142 ? 11.826 6.181 -13.203 1.00 89.25 142 GLY A C 1
ATOM 1117 O O . GLY A 1 142 ? 12.221 7.085 -13.939 1.00 89.25 142 GLY A O 1
ATOM 1118 N N . MET A 1 143 ? 11.569 6.380 -11.908 1.00 87.56 143 MET A N 1
ATOM 1119 C CA . MET A 1 143 ? 11.660 7.700 -11.276 1.00 87.56 143 MET A CA 1
ATOM 1120 C C . MET A 1 143 ? 13.084 8.280 -11.291 1.00 87.56 143 MET A C 1
ATOM 1122 O O . MET A 1 143 ? 13.256 9.485 -11.477 1.00 87.56 143 MET A O 1
ATOM 1126 N N . ALA A 1 144 ? 14.115 7.451 -11.094 1.00 87.31 144 ALA A N 1
ATOM 1127 C CA . ALA A 1 144 ? 15.505 7.904 -11.156 1.00 87.31 144 ALA A CA 1
ATOM 1128 C C . ALA A 1 144 ? 15.880 8.392 -12.566 1.00 87.31 144 ALA A C 1
ATOM 1130 O O . ALA A 1 144 ? 16.422 9.489 -12.703 1.00 87.31 144 ALA A O 1
ATOM 1131 N N . LEU A 1 145 ? 15.515 7.630 -13.602 1.00 87.88 145 LEU A N 1
ATOM 1132 C CA . LEU A 1 145 ? 15.747 7.997 -15.001 1.00 87.88 145 LEU A CA 1
ATOM 1133 C C . LEU A 1 145 ? 15.003 9.282 -15.388 1.00 87.88 145 LEU A C 1
ATOM 1135 O O . LEU A 1 145 ? 15.581 10.156 -16.032 1.00 87.88 145 LEU A O 1
ATOM 1139 N N . ALA A 1 146 ? 13.746 9.432 -14.956 1.00 85.38 146 ALA A N 1
ATOM 1140 C CA . ALA A 1 146 ? 12.970 10.649 -15.191 1.00 85.38 146 ALA A CA 1
ATOM 1141 C C . ALA A 1 146 ? 13.653 11.881 -14.573 1.00 85.38 146 ALA A C 1
ATOM 1143 O O . ALA A 1 146 ? 13.826 12.902 -15.237 1.00 85.38 146 ALA A O 1
ATOM 1144 N N . LYS A 1 147 ? 14.135 11.757 -13.331 1.00 86.19 147 LYS A N 1
ATOM 1145 C CA . LYS A 1 147 ? 14.853 12.832 -12.636 1.00 86.19 147 LYS A CA 1
ATOM 1146 C C . LYS A 1 147 ? 16.176 13.202 -13.314 1.00 86.19 147 LYS A C 1
ATOM 1148 O O . LYS A 1 147 ? 16.538 14.378 -13.362 1.00 86.19 147 LYS A O 1
ATOM 1153 N N . GLU A 1 148 ? 16.915 12.220 -13.826 1.00 86.31 148 GLU A N 1
ATOM 1154 C CA . GLU A 1 148 ? 18.143 12.460 -14.594 1.00 86.31 148 GLU A CA 1
ATOM 1155 C C . GLU A 1 148 ? 17.854 13.181 -15.915 1.00 86.31 148 GLU A C 1
ATOM 1157 O O . GLU A 1 148 ? 18.567 14.124 -16.266 1.00 86.31 148 GLU A O 1
ATOM 1162 N N . ALA A 1 149 ? 16.784 12.796 -16.616 1.00 84.44 149 ALA A N 1
ATOM 1163 C CA . ALA A 1 149 ? 16.351 13.461 -17.840 1.00 84.44 149 ALA A CA 1
ATOM 1164 C C . ALA A 1 149 ? 15.974 14.931 -17.585 1.00 84.44 149 ALA A C 1
ATOM 1166 O O . ALA A 1 149 ? 16.435 15.812 -18.313 1.00 84.44 149 ALA A O 1
ATOM 1167 N N . GLU A 1 150 ? 15.223 15.212 -16.515 1.00 82.00 150 GLU A N 1
ATOM 1168 C CA . GLU A 1 150 ? 14.875 16.576 -16.093 1.00 82.00 150 GLU A CA 1
ATOM 1169 C C . GLU A 1 150 ? 16.124 17.421 -15.794 1.00 82.00 150 GLU A C 1
ATOM 1171 O O . GLU A 1 150 ? 16.261 18.542 -16.297 1.00 82.00 150 GLU A O 1
ATOM 1176 N N . ALA A 1 151 ? 17.078 16.869 -15.039 1.00 79.88 151 ALA A N 1
ATOM 1177 C CA . ALA A 1 151 ? 18.341 17.537 -14.728 1.00 79.88 151 ALA A CA 1
ATOM 1178 C C . ALA A 1 151 ? 19.195 17.791 -15.985 1.00 79.88 151 ALA A C 1
ATOM 1180 O O . ALA A 1 151 ? 19.818 18.847 -16.106 1.00 79.88 151 ALA A O 1
ATOM 1181 N N . GLY A 1 152 ? 19.188 16.861 -16.945 1.00 68.12 152 GLY A N 1
ATOM 1182 C CA . GLY A 1 152 ? 19.862 17.002 -18.238 1.00 68.12 152 GLY A CA 1
ATOM 1183 C C . GLY A 1 152 ? 19.213 18.036 -19.166 1.00 68.12 152 GLY A C 1
ATOM 1184 O O . GLY A 1 152 ? 19.905 18.667 -19.965 1.00 68.12 152 GLY A O 1
ATOM 1185 N N . THR A 1 153 ? 17.902 18.270 -19.040 1.00 60.16 153 THR A N 1
ATOM 1186 C CA . THR A 1 153 ? 17.187 19.327 -19.778 1.00 60.16 153 THR A CA 1
ATOM 1187 C C . THR A 1 153 ? 17.349 20.732 -19.183 1.00 60.16 153 THR A C 1
ATOM 1189 O O . THR A 1 153 ? 17.065 21.709 -19.871 1.00 60.16 153 THR A O 1
ATOM 1192 N N . GLY A 1 154 ? 17.878 20.861 -17.959 1.00 52.34 154 GLY A N 1
ATOM 1193 C CA . GLY A 1 154 ? 18.097 22.141 -17.266 1.00 52.34 154 GLY A CA 1
ATOM 1194 C C . GLY A 1 154 ? 19.287 22.985 -17.755 1.00 52.34 154 GLY A C 1
ATOM 1195 O O . GLY A 1 154 ? 19.568 24.024 -17.167 1.00 52.34 154 GLY A O 1
ATOM 1196 N N . SER A 1 155 ? 19.990 22.562 -18.812 1.00 49.44 155 SER A N 1
ATOM 1197 C CA . SER A 1 155 ? 21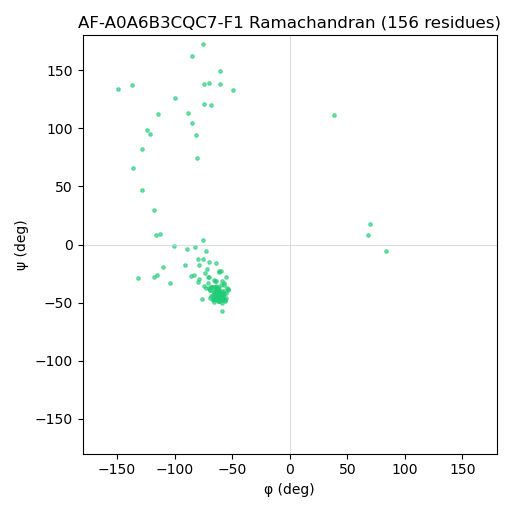.151 23.260 -19.392 1.00 49.44 155 SER A CA 1
ATOM 1198 C C . SER A 1 155 ? 21.013 23.459 -20.909 1.00 49.44 155 SER A C 1
ATOM 1200 O O . SER A 1 155 ? 21.940 23.183 -21.674 1.00 49.44 155 SER A O 1
ATOM 1202 N N . ARG A 1 156 ? 19.852 23.933 -21.367 1.00 46.75 156 ARG A N 1
ATOM 1203 C CA . ARG A 1 156 ? 19.731 24.576 -22.683 1.00 46.75 156 ARG A CA 1
ATOM 1204 C C . ARG A 1 156 ? 19.207 25.996 -22.505 1.00 46.75 156 ARG A C 1
ATOM 1206 O O . ARG A 1 156 ? 18.009 26.197 -22.371 1.00 46.75 156 ARG A O 1
ATOM 1213 N N . ASP A 1 157 ? 20.177 26.905 -22.451 1.00 43.03 157 ASP A N 1
ATOM 1214 C CA . ASP A 1 157 ? 20.180 28.302 -22.890 1.00 43.03 157 ASP A CA 1
ATOM 1215 C C . ASP A 1 157 ? 18.911 29.148 -22.679 1.00 43.03 157 ASP A C 1
ATOM 1217 O O . ASP A 1 157 ? 17.922 29.024 -23.405 1.00 43.03 157 ASP A O 1
ATOM 1221 N N . TYR A 1 158 ? 19.040 30.125 -21.775 1.00 42.12 158 TYR A N 1
ATOM 1222 C CA . TYR A 1 158 ? 18.603 31.503 -22.014 1.00 42.12 158 TYR A CA 1
ATOM 1223 C C . TYR A 1 158 ? 19.819 32.425 -21.948 1.00 42.12 158 TYR A C 1
ATOM 1225 O O . TYR A 1 158 ? 20.648 32.223 -21.029 1.00 42.12 158 TYR A O 1
#

Sequence (158 aa):
YELWNAVNRTWMLGTMSGNMMVEDAYYRFSETGDPEVFLDAERSGNPGSPLPISESFVRMGKLTRELCEAVEAGTVEPGAAAARIHEYIQKEVDFIAHADKFGLPENRCFNMTRERMDAAEEWSRTQAPPEIGTRMINAARGMALAKEAEAGTGSRDY

Solvent-accessible surface area (backbone atoms only — not comparable to full-atom values): 8629 Å² total; per-residue (Å²): 110,56,39,57,60,36,53,52,48,57,53,49,51,39,52,55,42,27,51,35,53,51,34,20,32,50,33,53,25,74,77,66,73,46,74,66,56,62,51,54,58,64,69,36,93,34,58,90,47,50,47,27,87,38,70,49,57,54,48,50,54,52,53,49,53,53,40,50,53,33,32,75,70,68,77,41,58,53,62,61,42,18,50,53,48,24,50,43,34,44,73,56,48,64,84,51,77,55,27,54,63,63,25,36,86,84,53,79,74,89,74,89,44,70,71,56,49,55,50,36,52,52,30,30,76,74,69,36,50,70,71,55,12,53,36,50,54,38,17,54,49,35,54,50,53,53,53,50,51,55,61,65,60,72,75,71,83,135

Mean predicted aligned error: 5.16 Å

pLDDT: mean 89.14, std 10.31, range [42.12, 98.69]

Foldseek 3Di:
DLLCLLLVLLVVVLVVLLLLLVLLLVLVCVVPVDPCSVCVQCPAPARPGSNRPDPLSVVLVVLSVVLVVCVVVVNDPSNRSSLVSLVSQCPPDQQFQPSNLSSDSPNSDDDCDPVRLVSRLVCLVPPGDVVSSSSNVSSVVSVVVVVVVVVVVPPDDD

Nearest PDB structures (foldseek):
  7v0b-assembly2_D  TM=8.964E-01  e=9.552E-05  Kitasatospora aureofaciens
  1yca-assembly1_A  TM=2.173E-01  e=1.801E+00  Sus scrofa
  6z4r-assembly1_A  TM=2.342E-01  e=3.928E+00  Physeter macrocephalus
  7u8r-assembly1_h  TM=3.036E-01  e=8.160E+00  Sus scrofa

Radius of gyration: 17.93 Å; Cα contacts (8 Å, |Δi|>4): 158; chains: 1; bounding box: 44×43×46 Å

Secondary structure (DSSP, 8-state):
-HHHHHHHHHHHHHHHHHHHHHHHHHHHHHHH--THHHHTTTSSSSTT-SSTT-HHHHHHHHHHHHHHHHHHTTSS-HHHHHHHHHHHHHHT--S-TTHHHHH-TT-------HHHHHHHHHHHHHTS-HHHHHHHHHHHHHHHHHHHHHHHHTTS--